Protein AF-A0A3S7V078-F1 (afdb_monomer)

Foldseek 3Di:
DDPPPVPDDCQLVNCCCVVQQVVQQVVCVVVVHHGPDDPDDDPPDPDPDDDDPDPDDDPVLQDDPQPLDQLSVLVVVLVVCVVVVNNSSSVCSVSSVVNSVVCVVVVPDDDPPDDPPVNVVRD

Nearest PDB structures (foldseek):
  7yse-assembly1_C  TM=2.670E-01  e=2.921E+00  Escherichia coli K-12
  7yse-assembly1_D  TM=2.285E-01  e=3.662E+00  Escherichia coli K-12

Mean predicted aligned error: 11.45 Å

Solvent-accessible surface area (backbone atoms only — not comparable to full-atom values): 7901 Å² total; per-residue (Å²): 142,80,89,76,67,93,77,64,73,83,49,62,64,56,52,46,39,65,72,47,51,48,53,52,31,51,54,27,48,76,72,73,42,86,41,88,68,74,94,59,81,62,88,86,55,91,62,91,81,75,81,72,95,63,95,72,84,55,78,70,78,74,59,65,90,27,79,88,40,73,64,31,45,44,51,49,49,24,54,49,29,46,73,74,66,39,49,76,63,26,70,44,33,66,61,53,45,55,39,52,55,47,53,60,64,71,57,66,69,81,52,97,82,66,78,55,77,65,67,70,74,76,112

Structure (mmCIF, N/CA/C/O backbone):
data_AF-A0A3S7V078-F1
#
_entry.id   AF-A0A3S7V078-F1
#
loop_
_atom_site.group_PDB
_atom_site.id
_atom_site.type_symbol
_atom_site.label_atom_id
_atom_site.label_alt_id
_atom_site.label_comp_id
_atom_site.label_asym_id
_atom_site.label_entity_id
_atom_site.label_seq_id
_atom_site.pdbx_PDB_ins_code
_atom_site.Cartn_x
_atom_site.Cartn_y
_atom_site.Cartn_z
_atom_site.occupancy
_atom_site.B_iso_or_equiv
_atom_site.auth_seq_id
_atom_site.auth_comp_id
_atom_site.auth_asym_id
_atom_site.auth_atom_id
_atom_site.pdbx_PDB_model_num
ATOM 1 N N . MET A 1 1 ? 28.572 -5.440 13.898 1.00 35.62 1 MET A N 1
ATOM 2 C CA . MET A 1 1 ? 27.699 -5.081 12.766 1.00 35.62 1 MET A CA 1
ATOM 3 C C . MET A 1 1 ? 26.631 -4.142 13.299 1.00 35.62 1 MET A C 1
ATOM 5 O O . MET A 1 1 ? 25.694 -4.612 13.920 1.00 35.62 1 MET A O 1
ATOM 9 N N . SER A 1 2 ? 26.840 -2.832 13.174 1.00 33.91 2 SER A N 1
ATOM 10 C CA . 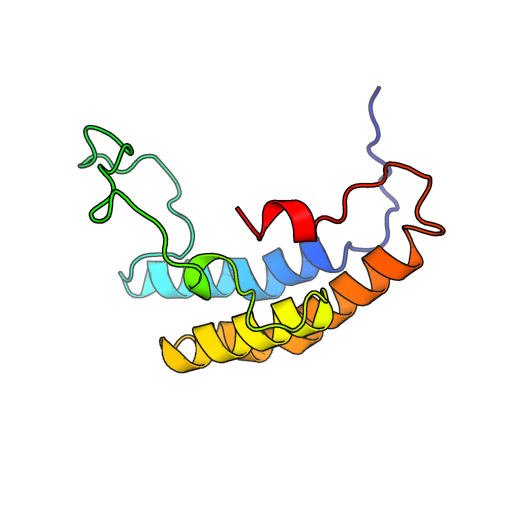SER A 1 2 ? 25.837 -1.802 13.470 1.00 33.91 2 SER A CA 1
ATOM 11 C C . SER A 1 2 ? 25.902 -0.845 12.292 1.00 33.91 2 SER A C 1
ATOM 13 O O . SER A 1 2 ? 26.867 -0.099 12.167 1.00 33.91 2 SER A O 1
ATOM 15 N N . SER A 1 3 ? 24.969 -0.986 11.357 1.00 43.41 3 SER A N 1
ATOM 16 C CA . SER A 1 3 ? 24.819 -0.071 10.229 1.00 43.41 3 SER A CA 1
ATOM 17 C C . SER A 1 3 ? 23.691 0.884 10.600 1.00 43.41 3 SER A C 1
ATOM 19 O O . SER A 1 3 ? 22.556 0.723 10.177 1.00 43.41 3 SER A O 1
ATOM 21 N N . THR A 1 4 ? 24.005 1.815 11.495 1.00 49.22 4 THR A N 1
ATOM 22 C CA . THR A 1 4 ? 23.218 3.028 11.718 1.00 49.22 4 THR A CA 1
ATOM 23 C C . THR A 1 4 ? 24.008 4.132 11.040 1.00 49.22 4 THR A C 1
ATOM 25 O O . THR A 1 4 ? 24.883 4.747 11.640 1.00 49.22 4 THR A O 1
ATOM 28 N N . ASP A 1 5 ? 23.795 4.278 9.736 1.00 41.81 5 ASP A N 1
ATOM 29 C CA . ASP A 1 5 ? 24.320 5.421 9.005 1.00 41.81 5 ASP A CA 1
ATOM 30 C C . ASP A 1 5 ? 23.324 6.566 9.224 1.00 41.81 5 ASP A C 1
ATOM 32 O O . ASP A 1 5 ? 22.272 6.625 8.591 1.00 41.81 5 ASP A O 1
ATOM 36 N N . GLU A 1 6 ? 23.612 7.426 10.203 1.00 47.03 6 GLU A N 1
ATOM 37 C CA . GLU A 1 6 ? 22.757 8.542 10.654 1.00 47.03 6 GLU A CA 1
ATOM 38 C C . GLU A 1 6 ? 22.594 9.658 9.596 1.00 47.03 6 GLU A C 1
ATOM 40 O O . GLU A 1 6 ? 21.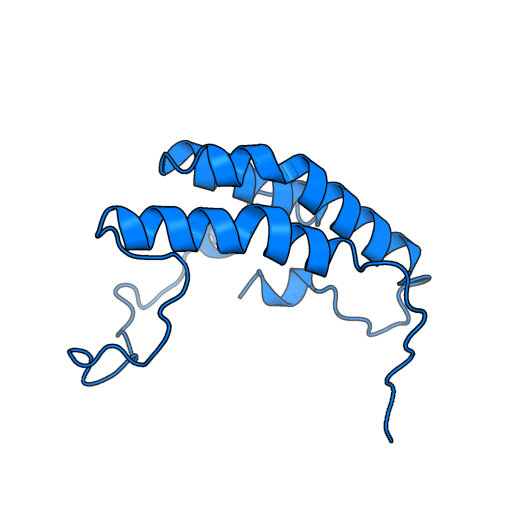973 10.682 9.859 1.00 47.03 6 GLU A O 1
ATOM 45 N N . ASN A 1 7 ? 23.141 9.463 8.391 1.00 44.12 7 ASN A N 1
ATOM 46 C CA . ASN A 1 7 ? 23.109 10.404 7.270 1.00 44.12 7 ASN A CA 1
ATOM 47 C C . ASN A 1 7 ? 22.489 9.813 5.992 1.00 44.12 7 ASN A C 1
ATOM 49 O O . ASN A 1 7 ? 22.738 10.315 4.892 1.00 44.12 7 ASN A O 1
ATOM 53 N N . ARG A 1 8 ? 21.680 8.750 6.098 1.00 50.69 8 ARG A N 1
ATOM 54 C CA . ARG A 1 8 ? 20.902 8.281 4.947 1.00 50.69 8 ARG A CA 1
ATOM 55 C C . ARG A 1 8 ? 19.851 9.356 4.595 1.00 50.69 8 ARG A C 1
ATOM 57 O O . ARG A 1 8 ? 19.119 9.778 5.490 1.00 50.69 8 ARG A O 1
ATOM 64 N N . PRO A 1 9 ? 19.779 9.845 3.340 1.00 53.62 9 PRO A N 1
ATOM 65 C CA . PRO A 1 9 ? 18.662 10.691 2.915 1.00 53.62 9 PRO A CA 1
ATOM 66 C C . PRO A 1 9 ? 17.346 9.972 3.228 1.00 53.62 9 PRO A C 1
ATOM 68 O O . PRO A 1 9 ? 17.302 8.751 3.092 1.00 53.62 9 PRO A O 1
ATOM 71 N N . ALA A 1 10 ? 16.320 10.713 3.668 1.00 58.97 10 ALA A N 1
ATOM 72 C CA . ALA A 1 10 ? 15.029 10.143 4.059 1.00 58.97 10 ALA A CA 1
ATOM 73 C C . ALA A 1 10 ? 14.574 9.116 3.016 1.00 58.97 10 ALA A C 1
ATOM 75 O O . ALA A 1 10 ? 14.425 9.452 1.837 1.00 58.97 10 ALA A O 1
ATOM 76 N N . ASP A 1 11 ? 14.442 7.862 3.447 1.00 76.19 11 ASP A N 1
ATOM 77 C CA . ASP A 1 11 ? 14.066 6.771 2.563 1.00 76.19 11 ASP A CA 1
ATOM 78 C C . ASP A 1 11 ? 12.653 7.084 2.045 1.00 76.19 11 ASP A C 1
ATOM 80 O O . ASP A 1 11 ? 11.744 7.299 2.854 1.00 76.19 11 ASP A O 1
ATOM 84 N N . PRO A 1 12 ? 12.426 7.168 0.723 1.00 77.25 12 PRO A N 1
ATOM 85 C CA . PRO A 1 12 ? 11.099 7.461 0.191 1.00 77.25 12 PRO A CA 1
ATOM 86 C C . PRO A 1 12 ? 10.044 6.450 0.677 1.00 77.25 12 PRO A C 1
ATOM 88 O O . PRO A 1 12 ? 8.864 6.795 0.759 1.00 77.25 12 PRO A O 1
ATOM 91 N N . ALA A 1 13 ? 10.451 5.232 1.062 1.00 77.50 13 ALA A N 1
ATOM 92 C CA . ALA A 1 13 ? 9.576 4.262 1.710 1.00 77.50 13 ALA A CA 1
ATOM 93 C C . ALA A 1 13 ? 9.202 4.652 3.151 1.00 77.50 13 ALA A C 1
ATOM 95 O O . ALA A 1 13 ? 8.042 4.501 3.534 1.00 77.50 13 ALA A O 1
ATOM 96 N N . GLU A 1 14 ? 10.145 5.186 3.930 1.00 82.94 14 GLU A N 1
ATOM 97 C CA . GLU A 1 14 ? 9.895 5.704 5.284 1.00 82.94 14 GLU A CA 1
ATOM 98 C C . GLU A 1 14 ? 8.942 6.904 5.227 1.00 82.94 14 GLU A C 1
ATOM 100 O O . GLU A 1 14 ? 7.915 6.912 5.903 1.00 82.94 14 GLU A O 1
ATOM 105 N N . ALA A 1 15 ? 9.187 7.846 4.311 1.00 84.00 15 ALA A N 1
ATOM 106 C CA . ALA A 1 15 ? 8.315 9.002 4.108 1.00 84.00 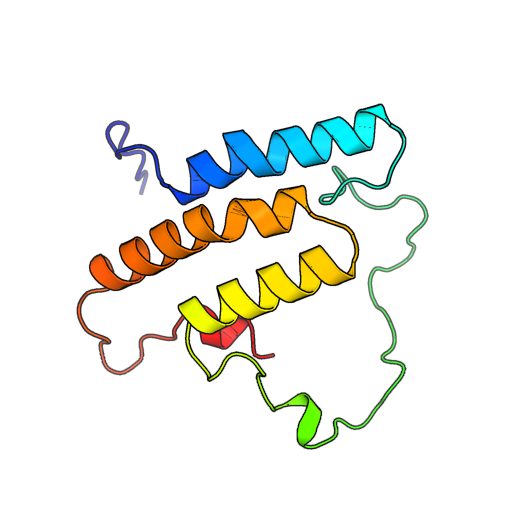15 ALA A CA 1
ATOM 107 C C . ALA A 1 15 ? 6.890 8.605 3.680 1.00 84.00 15 ALA A C 1
ATOM 109 O O . ALA A 1 15 ? 5.912 9.187 4.146 1.00 84.00 15 ALA A O 1
ATOM 110 N N . LEU A 1 16 ? 6.731 7.591 2.819 1.00 85.69 16 LEU A N 1
ATOM 111 C CA . LEU A 1 16 ? 5.405 7.059 2.489 1.00 85.69 16 LEU A CA 1
ATOM 112 C C . LEU A 1 16 ? 4.699 6.508 3.735 1.00 85.69 16 LEU A C 1
ATOM 114 O O . LEU A 1 16 ? 3.497 6.725 3.914 1.00 85.69 16 LEU A O 1
ATOM 118 N N . PHE A 1 17 ? 5.425 5.782 4.583 1.00 84.62 17 PHE A N 1
ATOM 119 C CA . PHE A 1 17 ? 4.840 5.167 5.764 1.00 84.62 17 PHE A CA 1
ATOM 120 C C . PHE A 1 17 ? 4.403 6.223 6.785 1.00 84.62 17 PHE A C 1
ATOM 122 O O . PHE A 1 17 ? 3.251 6.213 7.221 1.00 84.62 17 PHE A O 1
ATOM 129 N N . ASP A 1 18 ? 5.281 7.172 7.087 1.00 86.44 18 ASP A N 1
ATOM 130 C CA . ASP A 1 18 ? 5.061 8.185 8.116 1.00 86.44 18 ASP A CA 1
ATOM 131 C C . ASP A 1 18 ? 4.072 9.271 7.687 1.00 86.44 18 ASP A C 1
ATOM 133 O O . ASP A 1 18 ? 3.272 9.736 8.498 1.00 86.44 18 ASP A O 1
ATOM 137 N N . GLU A 1 19 ? 4.077 9.673 6.413 1.00 88.31 19 GLU A N 1
ATOM 138 C CA . GLU A 1 19 ? 3.215 10.761 5.936 1.00 88.31 19 GLU A CA 1
ATOM 139 C C . GLU A 1 19 ? 1.853 10.290 5.425 1.00 88.31 19 GLU A C 1
ATOM 141 O O . GLU A 1 19 ? 0.908 11.079 5.383 1.00 88.31 19 GLU A O 1
ATOM 146 N N . VAL A 1 20 ? 1.733 9.029 4.998 1.00 87.81 20 VAL A N 1
ATOM 147 C CA . VAL A 1 20 ? 0.499 8.516 4.385 1.00 87.81 20 VAL A CA 1
ATOM 148 C C . VAL A 1 20 ? -0.078 7.373 5.201 1.00 87.81 20 VAL A C 1
ATOM 150 O O . VAL A 1 20 ? -1.207 7.458 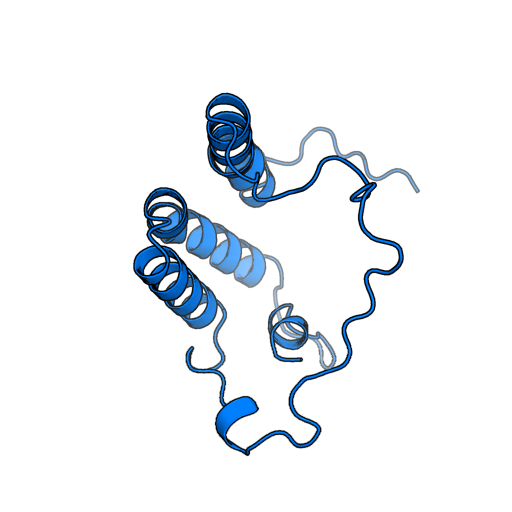5.684 1.00 87.81 20 VAL A O 1
ATOM 153 N N . VAL A 1 21 ? 0.678 6.292 5.373 1.00 86.12 21 VAL A N 1
ATOM 154 C CA . VAL A 1 21 ? 0.132 5.037 5.904 1.00 86.12 21 VAL A CA 1
ATOM 155 C C . VAL A 1 21 ? -0.250 5.165 7.379 1.00 86.12 21 VAL A C 1
ATOM 157 O O . VAL A 1 21 ? -1.361 4.783 7.763 1.00 86.12 21 VAL A O 1
ATOM 160 N N . VAL A 1 22 ? 0.636 5.725 8.205 1.00 87.62 22 VAL A N 1
ATOM 161 C CA . VAL A 1 22 ? 0.400 5.928 9.640 1.00 87.62 22 VAL A CA 1
ATOM 162 C C . VAL A 1 22 ? -0.772 6.890 9.873 1.00 87.62 22 VAL A C 1
ATOM 164 O O . VAL A 1 22 ? -1.715 6.474 10.554 1.00 87.62 22 VAL A O 1
ATOM 167 N N . PRO A 1 23 ? -0.824 8.090 9.257 1.00 88.75 23 PRO A N 1
ATOM 168 C CA . PRO A 1 23 ? -1.957 8.999 9.419 1.00 88.75 23 PRO A CA 1
ATOM 169 C C . PRO A 1 23 ? -3.294 8.390 8.992 1.00 88.75 23 PRO A C 1
ATOM 171 O O . PRO A 1 23 ? -4.304 8.570 9.677 1.00 88.75 23 PRO A O 1
ATOM 174 N N . LEU A 1 24 ? -3.325 7.622 7.897 1.00 87.94 24 LEU A N 1
ATOM 175 C CA . LEU A 1 24 ? -4.548 6.940 7.473 1.00 87.94 24 LEU A CA 1
ATOM 176 C C . LEU A 1 24 ? -4.973 5.860 8.476 1.00 87.94 24 LEU A C 1
ATOM 178 O O . LEU A 1 24 ? -6.154 5.769 8.818 1.00 87.94 24 LEU A O 1
ATOM 182 N N . ALA A 1 25 ? -4.031 5.062 8.985 1.00 86.25 25 ALA A N 1
ATOM 183 C CA . ALA A 1 25 ? -4.321 4.045 9.991 1.00 86.25 25 ALA A CA 1
ATOM 184 C C . ALA A 1 25 ? -4.830 4.663 11.303 1.00 86.25 25 ALA A C 1
ATOM 186 O O . ALA A 1 25 ? -5.797 4.168 11.884 1.00 86.25 25 ALA A O 1
ATOM 187 N N . GLU A 1 26 ? -4.221 5.753 11.764 1.00 88.06 26 GLU A N 1
ATOM 188 C CA . GLU A 1 26 ? -4.666 6.498 12.944 1.00 88.06 26 GLU A CA 1
ATOM 189 C C . GLU A 1 26 ? -6.047 7.123 12.746 1.00 88.06 26 GLU A C 1
ATOM 191 O O . GLU A 1 26 ? -6.903 7.008 13.625 1.00 88.06 26 GLU A O 1
ATOM 196 N N . GLY A 1 27 ? -6.306 7.699 11.570 1.00 86.62 27 GLY A N 1
ATOM 197 C CA . GLY A 1 27 ? -7.614 8.238 11.210 1.00 86.62 27 GLY A CA 1
ATOM 198 C C . GLY A 1 27 ? -8.725 7.187 11.279 1.00 86.62 27 GLY A C 1
ATOM 199 O O . GLY A 1 27 ? -9.805 7.469 11.799 1.00 86.62 27 GLY A O 1
ATOM 200 N N . ARG A 1 28 ? -8.462 5.955 10.824 1.00 87.38 28 ARG A N 1
ATOM 201 C CA . ARG A 1 28 ? -9.417 4.838 10.944 1.00 87.38 28 ARG A CA 1
ATOM 202 C C . ARG A 1 28 ? -9.640 4.422 12.394 1.00 87.38 28 ARG A C 1
ATOM 204 O O . ARG A 1 28 ? -10.790 4.280 12.808 1.00 87.38 28 ARG A O 1
ATOM 211 N N . ARG A 1 29 ? -8.572 4.332 13.198 1.00 86.00 29 ARG A N 1
ATOM 212 C CA . ARG A 1 29 ? -8.682 4.050 14.645 1.00 86.00 29 ARG A CA 1
ATOM 213 C C . ARG A 1 29 ? -9.541 5.091 15.356 1.00 86.00 29 ARG A C 1
ATOM 215 O O . ARG A 1 29 ? -10.406 4.724 16.145 1.00 86.00 29 ARG A O 1
ATOM 222 N N . ALA A 1 30 ? -9.346 6.373 15.049 1.00 87.00 30 ALA A N 1
ATOM 223 C CA . ALA A 1 30 ? -10.122 7.464 15.636 1.00 87.00 30 ALA A CA 1
ATOM 224 C C . ALA A 1 30 ? -11.621 7.389 15.287 1.00 87.00 30 ALA A C 1
ATOM 226 O O . ALA A 1 30 ? -12.458 7.803 16.086 1.00 87.00 30 ALA A O 1
ATOM 227 N N . LYS A 1 31 ? -11.968 6.826 14.123 1.00 86.44 31 LYS A N 1
ATOM 228 C CA . LYS A 1 31 ? -13.355 6.586 13.689 1.00 86.44 31 LYS A CA 1
ATOM 229 C C . LYS A 1 31 ? -13.951 5.274 14.217 1.00 86.44 31 LYS A C 1
ATOM 231 O O . LYS A 1 31 ? -15.121 5.003 13.964 1.00 86.44 31 LYS A O 1
ATOM 236 N N . GLY A 1 32 ? -13.175 4.464 14.942 1.00 82.44 32 GLY A N 1
ATOM 237 C CA . GLY A 1 32 ? -13.589 3.128 15.381 1.00 82.44 32 GLY A CA 1
ATOM 238 C C . GLY A 1 32 ? -13.658 2.099 14.247 1.00 82.44 32 GLY A C 1
ATOM 239 O O . GLY A 1 32 ? -14.257 1.040 14.417 1.00 82.44 32 GLY A O 1
ATOM 240 N N . GLU A 1 33 ? -13.062 2.401 13.095 1.00 84.06 33 GLU A N 1
ATOM 241 C CA . GLU A 1 33 ? -12.934 1.470 11.978 1.00 84.06 33 GLU A CA 1
ATOM 242 C C . GLU A 1 33 ? -11.736 0.536 12.191 1.00 84.06 33 GLU A C 1
ATOM 244 O O . GLU A 1 33 ? -10.793 0.842 12.930 1.00 84.06 33 GLU A O 1
ATOM 249 N N . GLN A 1 34 ? -11.744 -0.606 11.503 1.00 79.25 34 GLN A N 1
ATOM 250 C CA . GLN A 1 34 ? -10.600 -1.508 11.506 1.00 79.25 34 GLN A CA 1
ATOM 251 C C . GLN A 1 34 ? -9.398 -0.817 10.848 1.00 79.25 34 GLN A C 1
ATOM 253 O O . GLN A 1 34 ? -9.443 -0.416 9.687 1.00 79.25 34 GLN A O 1
ATOM 258 N N . ALA A 1 35 ? -8.318 -0.656 11.613 1.00 77.38 35 ALA A N 1
ATOM 259 C CA . ALA A 1 35 ? -7.070 -0.115 11.097 1.00 77.38 35 ALA A CA 1
ATOM 260 C C . ALA A 1 35 ? -6.430 -1.097 10.110 1.00 77.38 35 ALA A C 1
ATOM 262 O O . ALA A 1 35 ? -6.522 -2.309 10.300 1.00 77.38 35 ALA A O 1
ATOM 263 N N . TYR A 1 36 ? -5.695 -0.571 9.129 1.00 76.81 36 TYR A N 1
ATOM 264 C CA . TYR A 1 36 ? -4.938 -1.387 8.172 1.00 76.81 36 TYR A CA 1
ATOM 265 C C . TYR A 1 36 ? -3.962 -2.354 8.849 1.00 76.81 36 TYR A C 1
ATOM 267 O O . TYR A 1 36 ? -3.762 -3.466 8.373 1.00 76.81 36 TYR A O 1
ATOM 275 N N . PHE A 1 37 ? -3.383 -1.938 9.981 1.00 73.31 37 PHE A N 1
ATOM 276 C CA . PHE A 1 37 ? -2.436 -2.738 10.750 1.00 73.31 37 PHE A CA 1
ATOM 277 C C . PHE A 1 37 ? -2.925 -2.892 12.194 1.00 73.31 37 PHE A C 1
ATOM 279 O O . PHE A 1 37 ? -3.016 -1.885 12.922 1.00 73.31 37 PHE A O 1
ATOM 286 N N . PRO A 1 38 ? -3.243 -4.125 12.631 1.00 69.69 38 PRO A N 1
ATOM 287 C CA . PRO A 1 38 ? -3.560 -4.385 14.024 1.00 69.69 38 PRO A CA 1
ATOM 288 C C . PRO A 1 38 ? -2.299 -4.193 14.879 1.00 69.69 38 PRO A C 1
ATOM 290 O O . PRO A 1 38 ? -1.228 -4.698 14.557 1.00 69.69 38 PRO A O 1
ATOM 293 N N . LEU A 1 39 ? -2.425 -3.454 15.986 1.00 71.56 39 LEU A N 1
ATOM 294 C CA . LEU A 1 39 ? -1.309 -3.159 16.905 1.00 71.56 39 LEU A CA 1
ATOM 295 C C . LEU A 1 39 ? -0.921 -4.348 17.795 1.00 71.56 39 LEU A C 1
ATOM 297 O O . LEU A 1 39 ? 0.064 -4.296 18.527 1.00 71.56 39 LEU A O 1
ATOM 301 N N . GLY A 1 40 ? -1.709 -5.414 17.765 1.00 73.44 40 GLY A N 1
ATOM 302 C CA . GLY A 1 40 ? -1.485 -6.597 18.566 1.00 73.44 40 GLY A CA 1
ATOM 303 C C . GLY A 1 40 ? -2.254 -7.774 18.006 1.00 73.44 40 GLY A C 1
ATOM 304 O O . GLY A 1 40 ? -3.007 -7.655 17.037 1.00 73.44 40 GLY A O 1
ATOM 305 N N . ARG A 1 41 ? -2.056 -8.924 18.642 1.00 72.75 41 ARG A N 1
ATOM 306 C CA . ARG A 1 41 ? -2.821 -10.121 18.326 1.00 72.75 41 ARG A CA 1
ATOM 307 C C . ARG A 1 41 ? -4.317 -9.836 18.488 1.00 72.75 41 ARG A C 1
ATOM 309 O O . ARG A 1 41 ? -4.712 -9.204 19.464 1.00 72.75 41 ARG A O 1
ATOM 316 N N . ASP A 1 42 ? -5.129 -10.363 17.578 1.00 76.50 42 ASP A N 1
ATOM 317 C CA . ASP A 1 42 ? -6.578 -10.380 17.744 1.00 76.50 42 ASP A CA 1
ATOM 318 C C . ASP A 1 42 ? -6.919 -11.300 18.934 1.00 76.50 42 ASP A C 1
ATOM 320 O O . ASP A 1 42 ? -6.658 -12.509 18.866 1.00 76.50 42 ASP A O 1
ATOM 324 N N . PRO A 1 43 ? -7.454 -10.761 20.048 1.00 76.25 43 PRO A N 1
ATOM 325 C CA . PRO A 1 43 ? -7.760 -11.556 21.231 1.00 76.25 43 PRO A CA 1
ATOM 326 C C . PRO A 1 43 ? -8.900 -12.558 20.992 1.00 76.25 43 PRO A C 1
ATOM 328 O O . PRO A 1 43 ? -9.009 -13.526 21.744 1.00 76.25 43 PRO A O 1
ATOM 331 N N . GLY A 1 44 ? -9.730 -12.354 19.961 1.00 80.44 44 GLY A N 1
ATOM 332 C CA . GLY A 1 44 ? -10.774 -13.292 19.544 1.00 80.44 44 GLY A CA 1
ATOM 333 C C . GLY A 1 44 ? -10.256 -14.435 18.666 1.00 80.44 44 GLY A C 1
ATOM 334 O O . GLY A 1 44 ? -10.903 -15.480 18.569 1.00 80.44 44 GLY A O 1
ATOM 335 N N . ALA A 1 45 ? -9.073 -14.282 18.066 1.00 79.44 45 ALA A N 1
ATOM 336 C CA . ALA A 1 45 ? -8.486 -15.290 17.197 1.00 79.44 45 ALA A CA 1
ATOM 337 C C . ALA A 1 45 ? -7.796 -16.393 18.015 1.00 79.44 45 ALA A C 1
ATOM 339 O O . ALA A 1 45 ? -6.740 -16.208 18.635 1.00 79.44 45 ALA A O 1
ATOM 340 N N . THR A 1 46 ? -8.375 -17.593 17.983 1.00 77.75 46 THR A N 1
ATOM 341 C CA . THR A 1 46 ? -7.744 -18.813 18.518 1.00 77.75 46 THR A CA 1
ATOM 342 C C . THR A 1 46 ? -6.607 -19.306 17.622 1.00 77.75 46 THR A C 1
ATOM 344 O O . THR A 1 46 ? -5.648 -19.892 18.122 1.00 77.75 46 THR A O 1
ATOM 347 N N . SER A 1 47 ? -6.678 -19.009 16.323 1.00 81.12 47 SER A N 1
ATOM 348 C CA . SER A 1 47 ? -5.668 -19.302 15.311 1.00 81.12 47 SER A CA 1
ATOM 349 C C . SER A 1 47 ? -5.764 -18.285 14.172 1.00 81.12 47 SER A C 1
ATOM 351 O O . SER A 1 47 ? -6.858 -17.825 13.861 1.00 81.12 47 SER A O 1
ATOM 353 N N . TYR A 1 48 ? -4.630 -17.978 13.540 1.00 79.81 48 TYR A N 1
ATOM 354 C CA . TYR A 1 48 ? -4.568 -17.249 12.263 1.00 79.81 48 TYR A CA 1
ATOM 355 C C . TYR A 1 48 ? -4.579 -18.186 11.049 1.00 79.81 48 TYR A C 1
ATOM 357 O O . TYR A 1 48 ? -4.502 -17.738 9.911 1.00 79.81 48 TYR A O 1
ATOM 365 N N . TYR A 1 49 ? -4.614 -19.500 11.285 1.00 80.25 49 TYR A N 1
ATOM 366 C CA . TYR A 1 49 ? -4.697 -20.480 10.216 1.00 80.25 49 TYR A CA 1
ATOM 367 C C . TYR A 1 49 ? -6.117 -20.518 9.657 1.00 80.25 49 TYR A C 1
ATOM 369 O O . TYR A 1 49 ? -7.038 -21.001 10.320 1.00 80.25 49 TYR A O 1
ATOM 377 N N . GLU A 1 50 ? -6.272 -20.055 8.424 1.00 76.56 50 GLU A N 1
ATOM 378 C CA . GLU A 1 50 ? -7.495 -20.228 7.653 1.00 76.56 50 GLU A CA 1
ATOM 379 C C . GLU A 1 50 ? -7.374 -21.457 6.750 1.00 76.56 50 GLU A C 1
ATOM 381 O O . GLU A 1 50 ? -6.376 -21.654 6.054 1.00 76.56 50 GLU A O 1
ATOM 386 N N . VAL A 1 51 ? -8.402 -22.309 6.758 1.00 76.44 51 VAL A N 1
ATOM 387 C CA . VAL A 1 51 ? -8.482 -23.427 5.813 1.00 76.44 51 VAL A CA 1
ATOM 388 C C . VAL A 1 51 ? -8.905 -22.860 4.455 1.00 76.44 51 VAL A C 1
ATOM 390 O O . VAL A 1 51 ? -9.985 -22.271 4.374 1.00 76.44 51 VAL A O 1
ATOM 393 N N . PRO A 1 52 ? -8.129 -23.067 3.375 1.00 74.56 52 PRO A N 1
ATOM 394 C CA . PRO A 1 52 ? -8.479 -22.542 2.062 1.00 74.56 52 PRO A CA 1
ATOM 395 C C . PRO A 1 52 ? -9.848 -23.050 1.596 1.00 74.56 52 PRO A C 1
ATOM 397 O O . PRO A 1 52 ? -10.103 -24.259 1.567 1.00 74.56 52 PRO A O 1
ATOM 400 N N . ALA A 1 53 ? -10.721 -22.130 1.176 1.00 77.56 53 ALA A N 1
ATOM 401 C CA . ALA A 1 53 ? -12.043 -22.467 0.641 1.00 77.56 53 ALA A CA 1
ATOM 402 C C . ALA A 1 53 ? -11.961 -23.247 -0.687 1.00 77.56 53 ALA A C 1
ATOM 404 O O . ALA A 1 53 ? -12.862 -24.017 -1.024 1.00 77.56 53 ALA A O 1
ATOM 405 N N . ARG A 1 54 ? -10.867 -23.076 -1.440 1.00 72.88 54 ARG A N 1
ATOM 406 C CA . ARG A 1 54 ? -10.565 -23.800 -2.681 1.00 72.88 54 ARG A CA 1
ATOM 407 C C . ARG A 1 54 ? -9.287 -24.614 -2.510 1.00 72.88 54 ARG A C 1
ATOM 409 O O . ARG A 1 54 ? -8.295 -24.115 -1.997 1.00 72.88 54 ARG A O 1
ATOM 416 N N . ARG A 1 55 ? -9.320 -25.873 -2.956 1.00 71.56 55 ARG A N 1
ATOM 417 C CA . ARG A 1 55 ? -8.187 -26.818 -2.873 1.00 71.56 55 ARG A CA 1
ATOM 418 C C . ARG A 1 55 ? -7.398 -26.953 -4.176 1.00 71.56 55 ARG A C 1
ATOM 420 O O . ARG A 1 55 ? -6.417 -27.684 -4.212 1.00 71.56 55 ARG A O 1
ATOM 427 N N . VAL A 1 56 ? -7.856 -26.302 -5.244 1.00 79.44 56 VAL A N 1
ATOM 428 C CA . VAL A 1 56 ? -7.251 -26.362 -6.577 1.00 79.44 56 VAL A CA 1
ATOM 429 C C . VAL A 1 56 ? -7.262 -24.953 -7.155 1.00 79.44 56 VAL A C 1
ATOM 431 O O . VAL A 1 56 ? -8.322 -24.325 -7.187 1.00 79.44 56 VAL A O 1
ATOM 434 N N . MET A 1 57 ? -6.093 -24.474 -7.575 1.00 76.38 57 MET A N 1
ATOM 435 C CA . MET A 1 57 ? -5.939 -23.208 -8.293 1.00 76.38 57 MET A CA 1
ATOM 436 C C . MET A 1 57 ? -6.276 -23.416 -9.773 1.00 76.38 57 MET A C 1
ATOM 438 O O . MET A 1 57 ? -5.921 -24.440 -10.363 1.00 76.38 57 MET A O 1
ATOM 442 N N . ALA A 1 58 ? -6.975 -22.462 -10.373 1.00 79.75 58 ALA A N 1
ATOM 443 C CA . ALA A 1 58 ? -7.151 -22.374 -11.813 1.00 79.75 58 ALA A CA 1
ATOM 444 C C . ALA A 1 58 ? -5.919 -21.720 -12.454 1.00 79.75 58 ALA A C 1
ATOM 446 O O . ALA A 1 58 ? -5.194 -20.980 -11.800 1.00 79.75 58 ALA A O 1
ATOM 447 N N . ALA A 1 59 ? -5.706 -21.936 -13.756 1.00 74.94 59 ALA A N 1
ATOM 448 C CA . ALA A 1 59 ? -4.621 -21.273 -14.491 1.00 74.94 59 ALA A CA 1
ATOM 449 C C . ALA A 1 59 ? -4.666 -19.737 -14.343 1.00 74.94 59 ALA A C 1
ATOM 451 O O . ALA A 1 59 ? -3.631 -19.109 -14.160 1.00 74.94 59 ALA A O 1
ATOM 452 N N . ALA A 1 60 ? -5.872 -19.162 -14.320 1.00 75.00 60 ALA A N 1
ATOM 453 C CA . ALA A 1 60 ? -6.095 -17.731 -14.121 1.00 75.00 60 ALA A CA 1
ATOM 454 C C . ALA A 1 60 ? -5.639 -17.211 -12.743 1.00 75.00 60 ALA A C 1
ATOM 456 O O . ALA A 1 60 ? -5.353 -16.027 -12.620 1.00 75.00 60 ALA A O 1
ATOM 457 N N . ASP A 1 61 ? -5.533 -18.068 -11.720 1.00 69.12 61 ASP A N 1
ATOM 458 C CA . ASP A 1 61 ? -5.033 -17.660 -10.398 1.00 69.12 61 ASP A CA 1
ATOM 459 C C . ASP A 1 61 ? -3.507 -17.419 -10.413 1.00 69.12 61 ASP A C 1
ATOM 461 O O . ASP A 1 61 ? -2.968 -16.829 -9.483 1.00 69.12 61 ASP A O 1
ATOM 465 N N . PHE A 1 62 ? -2.813 -17.854 -11.473 1.00 69.69 62 PHE A N 1
ATOM 466 C CA . PHE A 1 62 ? -1.384 -17.608 -11.699 1.00 69.69 62 PHE A CA 1
ATOM 467 C C . PHE A 1 62 ? -1.127 -16.443 -12.665 1.00 69.69 62 PHE A C 1
ATOM 469 O O . PHE A 1 62 ? 0.024 -16.087 -12.921 1.00 69.69 62 PHE A O 1
ATOM 476 N N . GLU A 1 63 ? -2.179 -15.857 -13.238 1.00 69.62 63 GLU A N 1
ATOM 477 C CA . GLU A 1 63 ? -2.049 -14.741 -14.164 1.00 69.62 63 GLU A CA 1
ATOM 478 C C . GLU A 1 63 ? -2.002 -13.434 -13.378 1.00 69.62 63 GLU A C 1
ATOM 480 O O . GLU A 1 63 ? -3.007 -12.950 -12.858 1.00 69.62 63 GLU A O 1
ATOM 485 N N . PHE A 1 64 ? -0.814 -12.838 -13.294 1.00 68.69 64 PHE A N 1
ATOM 486 C CA . PHE A 1 64 ? -0.663 -11.535 -12.668 1.00 68.69 64 PHE A CA 1
ATOM 487 C C . PHE A 1 64 ? -1.200 -10.437 -13.607 1.00 68.69 64 PHE A C 1
ATOM 489 O O . PHE A 1 64 ? -0.616 -10.200 -14.670 1.00 68.69 64 PHE A O 1
ATOM 496 N N . PRO A 1 65 ? -2.276 -9.717 -13.233 1.00 65.50 65 PRO A N 1
ATOM 497 C CA . PRO A 1 65 ? -2.966 -8.784 -14.132 1.00 65.50 65 PRO A CA 1
ATOM 498 C C . PRO A 1 65 ? -2.134 -7.541 -14.481 1.00 65.50 65 PRO A C 1
ATOM 500 O O . PRO A 1 65 ? -2.494 -6.773 -15.368 1.00 65.50 65 PRO A O 1
ATOM 503 N N . ALA A 1 66 ? -1.011 -7.341 -13.796 1.00 69.56 66 ALA A N 1
ATOM 504 C CA . ALA A 1 66 ? -0.187 -6.143 -13.854 1.00 69.56 66 ALA A CA 1
ATOM 505 C C . ALA A 1 66 ? 1.032 -6.268 -14.793 1.00 69.56 66 ALA A C 1
ATOM 507 O O . ALA A 1 66 ? 2.029 -5.556 -14.663 1.00 69.56 66 ALA A O 1
ATOM 508 N N . GLY A 1 67 ? 0.975 -7.199 -15.751 1.00 69.06 67 GLY A N 1
ATOM 509 C CA . GLY A 1 67 ? 1.959 -7.303 -16.834 1.00 69.06 67 GLY A CA 1
ATOM 510 C C . GLY A 1 67 ? 3.377 -7.675 -16.386 1.00 69.06 67 GLY A C 1
ATOM 511 O O . GLY A 1 67 ? 4.326 -7.444 -17.128 1.00 69.06 67 GLY A O 1
ATOM 512 N N . GLY A 1 68 ? 3.533 -8.216 -15.172 1.00 72.75 68 GLY A N 1
ATOM 513 C CA . GLY A 1 68 ? 4.812 -8.704 -14.639 1.00 72.75 68 GLY A CA 1
ATOM 514 C C . GLY A 1 68 ? 5.831 -7.617 -14.282 1.00 72.75 68 GLY A C 1
ATOM 515 O O . GLY A 1 68 ? 7.010 -7.923 -14.129 1.00 72.75 68 GLY A O 1
ATOM 516 N N . SER A 1 69 ? 5.410 -6.355 -14.162 1.00 77.25 69 SER A N 1
ATOM 517 C CA . SER A 1 69 ? 6.302 -5.232 -13.845 1.00 77.25 69 SER A CA 1
ATOM 518 C C . 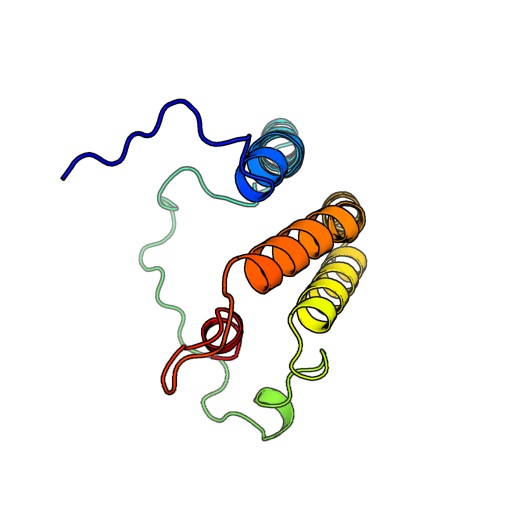SER A 1 69 ? 5.977 -4.606 -12.491 1.00 77.25 69 SER A C 1
ATOM 520 O O . SER A 1 69 ? 4.834 -4.646 -12.039 1.00 77.25 69 SER A O 1
ATOM 522 N N . ALA A 1 70 ? 6.972 -3.981 -11.856 1.00 77.94 70 ALA A N 1
ATOM 523 C CA . ALA A 1 70 ? 6.770 -3.289 -10.582 1.00 77.94 70 ALA A CA 1
ATOM 524 C C . ALA A 1 70 ? 5.836 -2.081 -10.724 1.00 77.94 70 ALA A C 1
ATOM 526 O O . ALA A 1 70 ? 4.984 -1.854 -9.872 1.00 77.94 70 ALA A O 1
ATOM 527 N N . VAL A 1 71 ? 5.944 -1.345 -11.832 1.00 82.19 71 VAL A N 1
ATOM 528 C CA . VAL A 1 71 ? 5.031 -0.234 -12.136 1.00 82.19 71 VAL A CA 1
ATOM 529 C C . VAL A 1 71 ? 3.610 -0.754 -12.333 1.00 82.19 71 VAL A C 1
ATOM 531 O O . VAL A 1 71 ? 2.672 -0.205 -11.761 1.00 82.19 71 VAL A O 1
ATOM 534 N N . GLY A 1 72 ? 3.459 -1.857 -13.070 1.00 82.38 72 GLY A N 1
ATOM 535 C CA . GLY A 1 72 ? 2.168 -2.505 -13.241 1.00 82.38 72 GLY A CA 1
ATOM 536 C C . GLY A 1 72 ? 1.577 -2.972 -11.913 1.00 82.38 72 GLY A C 1
ATOM 537 O O . GLY A 1 72 ? 0.390 -2.764 -11.685 1.00 82.38 72 GLY A O 1
ATOM 538 N N . LEU A 1 73 ? 2.384 -3.534 -11.003 1.00 83.94 73 LEU A N 1
ATOM 539 C CA . LEU A 1 73 ? 1.929 -3.903 -9.657 1.00 83.94 73 LEU A CA 1
ATOM 540 C C . LEU A 1 73 ? 1.342 -2.693 -8.922 1.00 83.94 73 LEU A C 1
ATOM 542 O O . LEU A 1 73 ? 0.258 -2.800 -8.354 1.00 83.94 73 LEU A O 1
ATOM 546 N N . VAL A 1 74 ? 2.020 -1.544 -8.965 1.00 88.62 74 VAL A N 1
ATOM 547 C CA . VAL A 1 74 ? 1.520 -0.313 -8.338 1.00 88.62 74 VAL A CA 1
ATOM 548 C C . VAL A 1 74 ? 0.209 0.149 -8.981 1.00 88.62 74 VAL A C 1
ATOM 550 O O . VAL A 1 74 ? -0.711 0.541 -8.265 1.00 88.62 74 VAL A O 1
ATOM 553 N N . ASP A 1 75 ? 0.074 0.045 -10.304 1.00 88.62 75 ASP A N 1
ATOM 554 C CA . ASP A 1 75 ? -1.176 0.369 -11.003 1.00 88.62 75 ASP A CA 1
ATOM 555 C C . ASP A 1 75 ? -2.329 -0.566 -10.604 1.00 88.62 75 ASP A C 1
ATOM 557 O O . ASP A 1 75 ? -3.444 -0.107 -10.344 1.00 88.62 75 ASP A O 1
ATOM 561 N N . ALA A 1 76 ? -2.068 -1.872 -10.500 1.00 87.62 76 ALA A N 1
ATOM 562 C CA . ALA A 1 76 ? -3.066 -2.841 -10.056 1.00 87.62 76 ALA A CA 1
ATOM 563 C C . ALA A 1 76 ? -3.474 -2.624 -8.591 1.00 87.62 76 ALA A C 1
ATOM 565 O O . ALA A 1 76 ? -4.661 -2.719 -8.276 1.00 87.62 76 ALA A O 1
ATOM 566 N N . LEU A 1 77 ? -2.527 -2.283 -7.711 1.00 88.00 77 LEU A N 1
ATOM 567 C CA . LEU A 1 77 ? -2.806 -1.932 -6.316 1.00 88.00 77 LEU A CA 1
ATOM 568 C C . LEU A 1 77 ? -3.670 -0.673 -6.215 1.00 88.00 77 LEU A C 1
ATOM 570 O O . LEU A 1 77 ? -4.677 -0.678 -5.509 1.00 88.00 77 LEU A O 1
ATOM 574 N N . ALA A 1 78 ? -3.339 0.373 -6.973 1.00 91.31 78 ALA A N 1
ATOM 575 C CA . ALA A 1 78 ? -4.123 1.603 -7.011 1.00 91.31 78 ALA A CA 1
ATOM 576 C C . ALA A 1 78 ? -5.566 1.346 -7.473 1.00 91.31 78 ALA A C 1
ATOM 578 O O . ALA A 1 78 ? -6.519 1.820 -6.853 1.00 91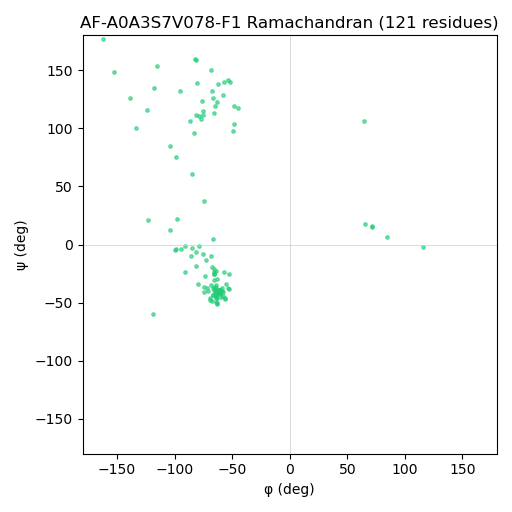.31 78 ALA A O 1
ATOM 579 N N . ALA A 1 79 ? -5.736 0.551 -8.535 1.00 90.25 79 ALA A N 1
ATOM 580 C CA . ALA A 1 79 ? -7.050 0.167 -9.041 1.00 90.25 79 ALA A CA 1
ATOM 581 C C . ALA A 1 79 ? -7.840 -0.677 -8.027 1.00 90.25 79 ALA A C 1
ATOM 583 O O . ALA A 1 79 ? -9.047 -0.486 -7.870 1.00 90.25 79 ALA A O 1
ATOM 584 N N . HIS A 1 80 ? -7.168 -1.592 -7.323 1.00 88.75 80 HIS A N 1
ATOM 585 C CA . HIS A 1 80 ? -7.777 -2.396 -6.271 1.00 88.75 80 HIS A CA 1
ATOM 586 C C . HIS A 1 80 ? -8.267 -1.525 -5.107 1.00 88.75 80 HIS A C 1
ATOM 588 O O . HIS A 1 80 ? -9.438 -1.605 -4.746 1.00 88.75 80 HIS A O 1
ATOM 594 N N . TRP A 1 81 ? -7.425 -0.635 -4.579 1.00 91.12 81 TRP A N 1
ATOM 595 C CA . TRP A 1 81 ? -7.809 0.270 -3.493 1.00 91.12 81 TRP A CA 1
ATOM 596 C C . TRP A 1 81 ? -8.957 1.194 -3.884 1.00 91.12 81 TRP A C 1
AT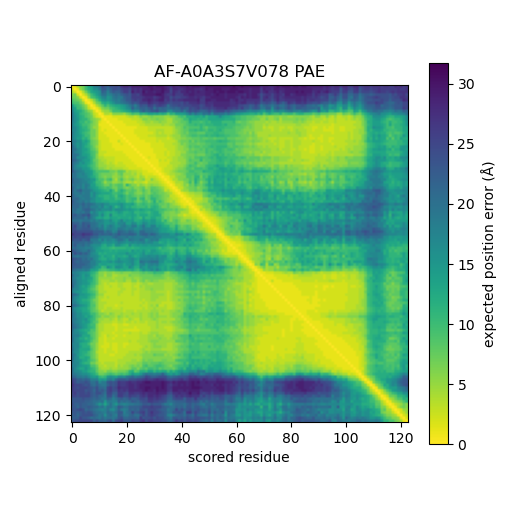OM 598 O O . TRP A 1 81 ? -9.906 1.344 -3.119 1.00 91.12 81 TRP A O 1
ATOM 608 N N . ALA A 1 82 ? -8.942 1.741 -5.101 1.00 92.00 82 ALA A N 1
ATOM 609 C CA . ALA A 1 82 ? -10.052 2.550 -5.593 1.00 92.00 82 ALA A CA 1
ATOM 610 C C . ALA A 1 82 ? -11.373 1.760 -5.641 1.00 92.00 82 ALA A C 1
ATOM 612 O O . ALA A 1 82 ? -12.425 2.293 -5.289 1.00 92.00 82 ALA A O 1
ATOM 613 N N . LYS A 1 83 ? -11.325 0.481 -6.037 1.00 91.12 83 LYS A N 1
ATOM 614 C CA . LYS A 1 83 ? -12.498 -0.404 -6.077 1.00 91.12 83 LYS A CA 1
ATOM 615 C C . LYS A 1 83 ? -13.047 -0.719 -4.681 1.00 91.12 83 LYS A C 1
ATOM 617 O O . LYS A 1 83 ? -14.263 -0.775 -4.523 1.00 91.12 83 LYS A O 1
ATOM 622 N N . GLU A 1 84 ? -12.174 -0.888 -3.692 1.00 87.69 84 GLU A N 1
ATOM 623 C CA . GLU A 1 84 ? -12.551 -1.116 -2.287 1.00 87.69 84 GLU A CA 1
ATOM 624 C C . GLU A 1 84 ? -12.967 0.181 -1.557 1.00 87.69 84 GLU A C 1
ATOM 626 O O . GLU A 1 84 ? -13.361 0.145 -0.395 1.00 87.69 84 GLU A O 1
ATOM 631 N N . GLY A 1 85 ? -12.923 1.337 -2.234 1.00 89.06 85 GLY A N 1
ATOM 632 C CA . GLY A 1 85 ? -13.279 2.640 -1.661 1.00 89.06 85 GLY A CA 1
ATOM 633 C C . GLY A 1 85 ? -12.145 3.324 -0.889 1.00 89.06 85 GLY A C 1
ATOM 634 O O . GLY A 1 85 ? -12.347 4.394 -0.317 1.00 89.06 85 GLY A O 1
ATOM 635 N N . GLU A 1 86 ? -10.939 2.762 -0.920 1.00 87.50 86 GLU A N 1
ATOM 636 C CA . GLU A 1 86 ? -9.741 3.269 -0.249 1.00 87.50 86 GLU A CA 1
ATOM 637 C C . GLU A 1 86 ? -9.016 4.321 -1.105 1.00 87.50 86 GLU A C 1
ATOM 639 O O . GLU A 1 86 ? -7.857 4.170 -1.501 1.00 87.50 86 GLU A O 1
ATOM 644 N N . LEU A 1 87 ? -9.717 5.416 -1.412 1.00 89.56 87 LEU A N 1
ATOM 645 C CA . LEU A 1 87 ? -9.239 6.449 -2.341 1.00 89.56 87 LEU A CA 1
ATOM 646 C C . LEU A 1 87 ? -7.914 7.086 -1.904 1.00 89.56 87 LEU A C 1
ATOM 648 O O . LEU A 1 87 ? -7.047 7.314 -2.740 1.00 89.56 87 LEU A O 1
ATOM 652 N N . ALA A 1 88 ? -7.718 7.303 -0.602 1.00 86.31 88 ALA A N 1
ATOM 653 C CA . ALA A 1 88 ? -6.487 7.902 -0.088 1.00 86.31 88 ALA A CA 1
ATOM 654 C C . ALA A 1 88 ? -5.249 7.010 -0.299 1.00 86.31 88 ALA A C 1
ATOM 656 O O . ALA A 1 88 ? -4.147 7.517 -0.496 1.00 86.31 88 ALA A O 1
ATOM 657 N N . LEU A 1 89 ? -5.420 5.681 -0.295 1.00 87.12 89 LEU A N 1
ATOM 658 C CA . LEU A 1 89 ? -4.342 4.753 -0.643 1.00 87.12 89 LEU A CA 1
ATOM 659 C C . LEU A 1 89 ? -4.095 4.741 -2.154 1.00 87.12 89 LEU A C 1
ATOM 661 O O . LEU A 1 89 ? -2.945 4.755 -2.590 1.00 87.12 89 LEU A O 1
ATOM 665 N N . ALA A 1 90 ? -5.159 4.779 -2.962 1.00 90.44 90 ALA A N 1
ATOM 666 C CA . ALA A 1 90 ? -5.036 4.879 -4.415 1.00 90.44 90 ALA A CA 1
ATOM 667 C C . ALA A 1 90 ? -4.303 6.164 -4.851 1.00 90.44 90 ALA A C 1
ATOM 669 O O . ALA A 1 90 ? -3.459 6.122 -5.745 1.00 90.44 90 ALA A O 1
ATOM 670 N N . GLU A 1 91 ? -4.559 7.290 -4.182 1.00 92.44 91 GLU A N 1
ATOM 671 C CA . GLU A 1 91 ? -3.885 8.572 -4.425 1.00 92.44 91 GLU A CA 1
ATOM 672 C C . GLU A 1 91 ? -2.387 8.551 -4.083 1.00 92.44 91 GLU A C 1
ATOM 674 O O . GLU A 1 91 ? -1.625 9.350 -4.626 1.00 92.44 91 GLU A O 1
ATOM 679 N N . ALA A 1 92 ? -1.935 7.613 -3.245 1.00 90.38 92 ALA A N 1
ATOM 680 C CA . ALA A 1 92 ? -0.524 7.447 -2.901 1.00 90.38 92 ALA A CA 1
ATOM 681 C C . ALA A 1 92 ? 0.279 6.661 -3.956 1.00 90.38 92 ALA A C 1
ATOM 683 O O . ALA A 1 92 ? 1.507 6.586 -3.872 1.00 90.38 92 ALA A O 1
ATOM 684 N N . ALA A 1 93 ? -0.380 6.106 -4.979 1.00 89.94 93 ALA A N 1
ATOM 685 C CA . ALA A 1 93 ? 0.260 5.324 -6.036 1.00 89.94 93 ALA A CA 1
ATOM 686 C C . ALA A 1 93 ? 1.442 6.023 -6.744 1.00 89.94 93 ALA A C 1
ATOM 688 O O . ALA A 1 93 ? 2.435 5.348 -7.016 1.00 89.94 93 ALA A O 1
ATOM 689 N N . PRO A 1 94 ? 1.431 7.345 -7.017 1.00 90.25 94 PRO A N 1
ATOM 690 C CA . PRO A 1 94 ? 2.597 8.026 -7.581 1.00 90.25 94 PRO A CA 1
ATOM 691 C C . PRO A 1 94 ? 3.840 7.937 -6.683 1.00 90.25 94 PRO A C 1
ATOM 693 O O . PRO A 1 94 ? 4.923 7.652 -7.185 1.00 90.25 94 PRO A O 1
ATOM 696 N N . ARG A 1 95 ? 3.681 8.073 -5.357 1.00 88.50 95 ARG A N 1
ATOM 697 C CA . ARG A 1 95 ? 4.790 7.935 -4.392 1.00 88.50 95 ARG A CA 1
ATOM 698 C C . ARG A 1 95 ? 5.354 6.511 -4.383 1.00 88.50 95 ARG A C 1
ATOM 700 O O . ARG A 1 95 ? 6.560 6.314 -4.305 1.00 88.50 95 ARG A O 1
ATOM 707 N N . LEU A 1 96 ? 4.489 5.506 -4.537 1.00 85.81 96 LEU A N 1
ATOM 708 C CA . LEU A 1 96 ? 4.915 4.110 -4.690 1.00 85.81 96 LEU A CA 1
ATOM 709 C C . LEU A 1 96 ? 5.725 3.882 -5.972 1.00 85.81 96 LEU A C 1
ATOM 711 O O . LEU A 1 96 ? 6.702 3.136 -5.948 1.00 85.81 96 LEU A O 1
ATOM 715 N N . LYS A 1 97 ? 5.368 4.541 -7.081 1.00 86.44 97 LYS A N 1
ATOM 716 C CA . LYS A 1 97 ? 6.158 4.479 -8.321 1.00 86.44 97 LYS A CA 1
ATOM 717 C C . LYS A 1 97 ? 7.542 5.100 -8.145 1.00 86.44 97 LYS A C 1
ATOM 719 O O . LYS A 1 97 ? 8.517 4.515 -8.595 1.00 86.44 97 LYS A O 1
ATOM 724 N N . GLU A 1 98 ? 7.647 6.219 -7.433 1.00 86.06 98 GLU A N 1
ATOM 725 C CA . GLU A 1 98 ? 8.939 6.853 -7.134 1.00 86.06 98 GLU A CA 1
ATOM 726 C C . GLU A 1 98 ? 9.863 5.939 -6.315 1.00 86.06 98 GLU A C 1
ATOM 728 O O . GLU A 1 98 ? 11.065 5.864 -6.589 1.00 86.06 98 GLU A O 1
ATOM 733 N N . ILE A 1 99 ? 9.306 5.199 -5.349 1.00 84.00 99 ILE A N 1
ATOM 734 C CA . ILE A 1 99 ? 10.041 4.185 -4.580 1.00 84.00 99 ILE A CA 1
ATOM 735 C C . ILE A 1 99 ? 10.510 3.061 -5.503 1.00 84.00 99 ILE A C 1
ATOM 737 O O . ILE A 1 99 ? 11.689 2.717 -5.498 1.00 84.00 99 ILE A O 1
ATOM 741 N N . VAL A 1 100 ? 9.613 2.518 -6.332 1.00 82.88 100 VAL A N 1
ATOM 742 C CA . VAL A 1 100 ? 9.943 1.467 -7.305 1.00 82.88 100 VAL A CA 1
ATOM 743 C C . VAL A 1 100 ? 11.070 1.908 -8.239 1.00 82.88 100 VAL A C 1
ATOM 745 O O . VAL A 1 100 ? 12.035 1.167 -8.423 1.00 82.88 100 VAL A O 1
ATOM 748 N N . ASP A 1 101 ? 10.990 3.118 -8.786 1.00 82.94 101 ASP A N 1
ATOM 749 C CA . ASP A 1 101 ? 12.015 3.662 -9.675 1.00 82.94 101 ASP A CA 1
ATOM 750 C C . ASP A 1 101 ? 13.354 3.850 -8.951 1.00 82.94 101 ASP A C 1
ATOM 752 O O . ASP A 1 101 ? 14.418 3.671 -9.545 1.00 82.94 101 ASP A O 1
ATOM 756 N N . THR A 1 102 ? 13.320 4.219 -7.669 1.00 80.56 102 THR A N 1
ATOM 757 C CA . THR A 1 102 ? 14.525 4.382 -6.844 1.00 80.56 102 THR A CA 1
ATOM 758 C C . THR A 1 102 ? 15.174 3.032 -6.559 1.00 80.56 102 THR A C 1
ATOM 760 O O . THR A 1 102 ? 16.365 2.874 -6.813 1.00 80.56 102 THR A O 1
ATOM 763 N N . LEU A 1 103 ? 14.387 2.022 -6.181 1.00 75.06 103 LEU A N 1
ATOM 764 C CA . LEU A 1 103 ? 14.868 0.654 -5.978 1.00 75.06 103 LEU A CA 1
ATOM 765 C C . LEU A 1 103 ? 15.464 0.056 -7.260 1.00 75.06 103 LEU A C 1
ATOM 767 O O . LEU A 1 103 ? 16.498 -0.605 -7.210 1.00 75.06 103 LEU A O 1
ATOM 771 N N . GLN A 1 104 ? 14.857 0.315 -8.421 1.00 74.25 104 GLN A N 1
ATOM 772 C CA . GLN A 1 104 ? 15.393 -0.137 -9.710 1.00 74.25 104 GLN A CA 1
ATOM 773 C C . GLN A 1 104 ? 16.701 0.567 -10.094 1.00 74.25 104 GLN A C 1
ATOM 775 O O . GLN A 1 104 ? 17.570 -0.049 -10.709 1.00 74.25 104 GLN A O 1
ATOM 780 N N . ARG A 1 105 ? 16.850 1.851 -9.745 1.00 74.56 105 ARG A N 1
ATOM 781 C CA . ARG A 1 105 ? 18.082 2.620 -9.980 1.00 74.56 105 ARG A CA 1
ATOM 782 C C . ARG A 1 105 ? 19.221 2.192 -9.053 1.00 74.56 105 ARG A C 1
ATOM 784 O O . ARG A 1 105 ? 20.367 2.165 -9.494 1.00 74.56 105 ARG A O 1
ATOM 791 N N . GLU A 1 106 ? 18.917 1.871 -7.798 1.00 67.94 106 GLU A N 1
ATOM 792 C CA . GLU A 1 106 ? 19.902 1.442 -6.796 1.00 67.94 106 GLU A CA 1
ATOM 793 C C . GLU A 1 106 ? 20.306 -0.031 -6.951 1.00 67.94 106 GLU A C 1
ATOM 795 O O . GLU A 1 106 ? 21.474 -0.366 -6.758 1.00 67.94 106 GLU A O 1
ATOM 800 N N . GLY A 1 107 ? 19.384 -0.899 -7.380 1.00 59.38 107 GLY A N 1
ATOM 801 C CA . GLY A 1 107 ? 19.617 -2.321 -7.673 1.00 59.38 107 GLY A CA 1
ATOM 802 C C . GLY A 1 107 ? 20.370 -2.586 -8.983 1.00 59.38 107 GLY A C 1
ATOM 803 O O . GLY A 1 107 ? 20.028 -3.510 -9.717 1.00 59.38 107 GLY A O 1
ATOM 804 N N . GLY A 1 108 ? 21.353 -1.747 -9.322 1.00 47.38 108 GLY A N 1
ATOM 805 C CA . GLY A 1 108 ? 22.089 -1.792 -10.583 1.00 47.38 108 GLY A CA 1
ATOM 806 C C . GLY A 1 108 ? 22.594 -3.193 -10.953 1.00 47.38 108 GLY A C 1
ATOM 807 O O . GLY A 1 108 ? 23.443 -3.752 -10.269 1.00 47.38 108 GLY A O 1
ATOM 808 N N . VAL A 1 109 ? 22.121 -3.673 -12.110 1.00 44.75 109 VAL A N 1
ATOM 809 C CA . VAL A 1 109 ? 22.424 -4.958 -12.766 1.00 44.75 109 VAL A CA 1
ATOM 810 C C . VAL A 1 109 ? 21.945 -6.162 -11.959 1.00 44.75 109 VAL A C 1
ATOM 812 O O . VAL A 1 109 ? 22.590 -6.575 -11.004 1.00 44.75 109 VAL A O 1
ATOM 815 N N . ALA A 1 110 ? 20.860 -6.785 -12.432 1.00 49.34 110 ALA A N 1
ATOM 816 C CA . ALA A 1 110 ? 20.494 -8.147 -12.066 1.00 49.34 110 ALA A CA 1
ATOM 817 C C . ALA A 1 110 ? 21.724 -9.057 -12.233 1.00 49.34 110 ALA A C 1
ATOM 819 O O . ALA A 1 110 ? 22.070 -9.473 -13.341 1.00 49.34 110 ALA A O 1
ATOM 820 N N . SER A 1 111 ? 22.422 -9.310 -11.127 1.00 41.44 111 SER A N 1
ATOM 821 C CA . SER A 1 111 ? 23.354 -10.418 -11.020 1.00 41.44 111 SER A CA 1
ATOM 822 C C . SER A 1 111 ? 22.530 -11.685 -11.194 1.00 41.44 111 SER A C 1
ATOM 824 O O . SER A 1 111 ? 21.428 -11.782 -10.659 1.00 41.44 111 SER A O 1
ATOM 826 N N . ASP A 1 112 ? 23.054 -12.641 -11.951 1.00 39.38 112 ASP A N 1
ATOM 827 C CA . ASP A 1 112 ? 22.466 -13.965 -12.139 1.00 39.38 112 ASP A CA 1
ATOM 828 C C . ASP A 1 112 ? 22.084 -14.554 -10.762 1.00 39.38 112 ASP A C 1
ATOM 830 O O . ASP A 1 112 ? 22.959 -14.885 -9.959 1.00 39.38 112 ASP A O 1
ATOM 834 N N . GLY A 1 113 ? 20.783 -14.548 -10.437 1.00 48.25 113 GLY A N 1
ATOM 835 C CA . GLY A 1 113 ? 20.241 -14.958 -9.134 1.00 48.25 113 GLY A CA 1
ATOM 836 C C . GLY A 1 113 ? 19.537 -13.885 -8.288 1.00 48.25 113 GLY A C 1
ATOM 837 O O . GLY A 1 113 ? 19.026 -14.237 -7.225 1.00 48.25 113 GLY A O 1
ATOM 838 N N . ASP A 1 114 ? 19.468 -12.619 -8.716 1.00 44.25 114 ASP A N 1
ATOM 839 C CA . ASP A 1 114 ? 18.779 -11.574 -7.948 1.00 44.25 114 ASP A CA 1
ATOM 840 C C . ASP A 1 114 ? 17.251 -11.687 -8.107 1.00 44.25 114 ASP A C 1
ATOM 842 O O . ASP A 1 114 ? 16.673 -11.465 -9.177 1.00 44.25 114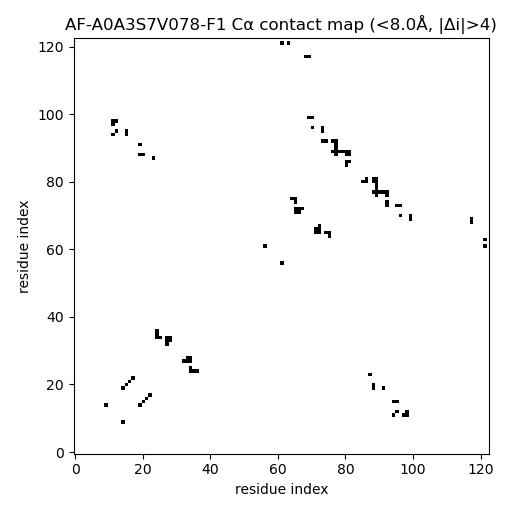 ASP A O 1
ATOM 846 N N . VAL A 1 115 ? 16.591 -12.130 -7.037 1.00 47.78 115 VAL A N 1
ATOM 847 C CA . VAL A 1 115 ? 15.146 -12.362 -6.995 1.00 47.78 115 VAL A CA 1
ATOM 848 C C . VAL A 1 115 ? 14.463 -11.012 -6.817 1.00 47.78 115 VAL A C 1
ATOM 850 O O . VAL A 1 115 ? 14.551 -10.399 -5.755 1.00 47.78 115 VAL A O 1
ATOM 853 N N . SER A 1 116 ? 13.764 -10.549 -7.855 1.00 50.97 116 SER A N 1
ATOM 854 C CA . SER A 1 116 ? 12.957 -9.328 -7.781 1.00 50.97 116 SER A CA 1
ATOM 855 C C . SER A 1 116 ? 12.015 -9.392 -6.575 1.00 50.97 116 SER A C 1
ATOM 857 O O . SER A 1 116 ? 11.392 -10.424 -6.337 1.00 50.97 116 SER A O 1
ATOM 859 N N . VAL A 1 117 ? 11.834 -8.287 -5.847 1.00 52.62 117 VAL A N 1
ATOM 860 C CA . VAL A 1 117 ? 10.819 -8.177 -4.776 1.00 52.62 117 VAL A CA 1
ATOM 861 C C . VAL A 1 117 ? 9.421 -8.581 -5.281 1.00 52.62 117 VAL A C 1
ATOM 863 O O . VAL A 1 117 ? 8.610 -9.107 -4.523 1.00 52.62 117 VAL A O 1
ATOM 866 N N . LEU A 1 118 ? 9.172 -8.452 -6.590 1.00 49.03 118 LEU A N 1
ATOM 867 C CA . LEU A 1 118 ? 7.954 -8.914 -7.261 1.00 49.03 118 LEU A CA 1
ATOM 868 C C . LEU A 1 118 ? 7.772 -10.437 -7.257 1.00 49.03 118 LEU A C 1
ATOM 870 O O . LEU A 1 118 ? 6.648 -10.923 -7.361 1.00 49.03 118 LEU A O 1
ATOM 874 N N . CYS A 1 119 ? 8.846 -11.216 -7.128 1.00 46.22 119 CYS A N 1
ATOM 875 C CA . CYS A 1 119 ? 8.747 -12.667 -7.014 1.00 46.22 119 CYS A CA 1
ATOM 876 C C . CYS A 1 119 ? 8.045 -13.090 -5.717 1.00 46.22 119 CYS A C 1
ATOM 878 O O . CYS A 1 119 ? 7.434 -14.150 -5.705 1.00 46.22 119 CYS A O 1
ATOM 880 N N . TYR A 1 120 ? 8.065 -12.270 -4.659 1.00 47.03 120 TYR A N 1
ATOM 881 C CA . TYR A 1 120 ? 7.342 -12.555 -3.412 1.00 47.03 120 TYR A CA 1
ATOM 882 C C . TYR A 1 120 ? 5.881 -12.087 -3.423 1.00 47.03 120 TYR A C 1
ATOM 884 O O . TYR A 1 120 ? 5.131 -12.455 -2.528 1.00 47.03 120 TYR A O 1
ATOM 892 N N . THR A 1 121 ? 5.456 -11.308 -4.425 1.00 46.53 121 THR A N 1
ATO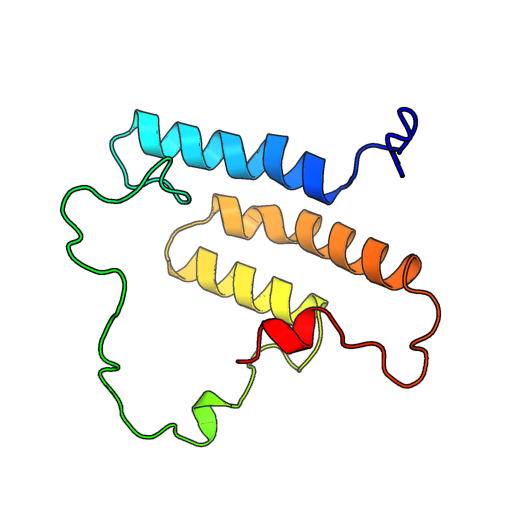M 893 C CA . THR A 1 121 ? 4.052 -10.889 -4.587 1.00 46.53 121 THR A CA 1
ATOM 894 C C . THR A 1 121 ? 3.249 -11.800 -5.521 1.00 46.53 121 THR A C 1
ATOM 896 O O . THR A 1 121 ? 2.061 -11.565 -5.707 1.00 46.53 121 THR A O 1
ATOM 899 N N . MET A 1 122 ? 3.882 -12.806 -6.141 1.00 39.88 122 MET A N 1
ATOM 900 C CA . MET A 1 122 ? 3.235 -13.752 -7.068 1.00 39.88 122 MET A CA 1
ATOM 901 C C . MET A 1 122 ? 2.959 -15.143 -6.459 1.00 39.88 122 MET A C 1
ATOM 903 O O . MET A 1 122 ? 2.638 -16.065 -7.208 1.00 39.88 122 MET A O 1
ATOM 907 N N . PHE A 1 123 ? 3.069 -15.305 -5.134 1.00 35.62 123 PHE A N 1
ATOM 908 C CA . PHE A 1 123 ? 2.749 -16.552 -4.423 1.00 35.62 123 PHE A CA 1
ATOM 909 C C . PHE A 1 123 ? 1.738 -16.332 -3.301 1.00 35.62 123 PHE A C 1
ATOM 911 O O . PHE A 1 123 ? 1.879 -15.322 -2.577 1.00 35.62 123 PHE A O 1
#

Sequence (123 aa):
MSSTDENRPADPAEALFDEVVVPLAEGRRAKGEQAYFPLGRDPGATSYYEVPARRVMAAADFEFPAGGSAVGLVDALAAHWAKEGELALAEAAPRLKEIVDTLQREGGVASDGDVSVLCYTMF

Radius of gyration: 17.94 Å; Cα contacts (8 Å, |Δi|>4): 61; chains: 1; bounding box: 41×38×38 Å

pLDDT: mean 73.73, std 16.09, range [33.91, 92.44]

Organism: NCBI:txid525924

Secondary structure (DSSP, 8-state):
-----TT----HHHHHIIIIIHHHHHHHHHTTPPPSS-SS--TT-S-S-PPPS-SS--GGGG--TTTTSHHHHHHHHHHHHHHTT-HHHHHTHHHHHHHHHHHHHHS-S--TT---GGGGS--